Protein AF-A0A4Z0PFF0-F1 (afdb_monomer_lite)

Sequence (48 aa):
MFADAHKRKFDFVFFWSLDRFSREGALATLTYLNQLESCGVSYKSYTE

pLDDT: mean 77.52, std 8.43, range [50.69, 87.44]

Structure (mmCIF, N/CA/C/O backbone):
data_AF-A0A4Z0PFF0-F1
#
_entry.id   AF-A0A4Z0PFF0-F1
#
loop_
_atom_site.group_PDB
_atom_site.id
_atom_site.type_symbol
_atom_site.label_atom_id
_atom_site.label_alt_id
_atom_site.label_comp_id
_atom_site.label_asym_id
_atom_site.label_entity_id
_atom_site.label_seq_id
_atom_site.pdbx_PDB_ins_code
_atom_site.Cartn_x
_atom_site.Cartn_y
_atom_site.Cartn_z
_atom_site.occupancy
_atom_site.B_iso_or_equiv
_atom_site.auth_seq_id
_atom_site.auth_comp_id
_atom_site.auth_asym_id
_atom_site.auth_atom_id
_atom_site.pdbx_PDB_model_num
ATOM 1 N N . MET A 1 1 ? -10.726 0.307 -3.533 1.00 65.06 1 MET A N 1
ATOM 2 C CA . MET A 1 1 ? -9.300 0.157 -3.153 1.00 65.06 1 MET A CA 1
ATOM 3 C C . MET A 1 1 ? -8.913 1.127 -2.039 1.00 65.06 1 MET A C 1
ATOM 5 O O . MET A 1 1 ? -8.780 0.665 -0.920 1.00 65.06 1 MET A O 1
ATOM 9 N N . PHE A 1 2 ? -8.854 2.448 -2.259 1.00 66.69 2 PHE A N 1
ATOM 10 C CA . PHE A 1 2 ? -8.541 3.411 -1.180 1.00 66.69 2 PHE A CA 1
ATOM 11 C C . PHE A 1 2 ? -9.582 3.469 -0.051 1.00 66.69 2 PHE A C 1
ATOM 13 O O . PHE A 1 2 ? -9.225 3.520 1.118 1.00 66.69 2 PHE A O 1
ATOM 20 N N . ALA A 1 3 ? -10.878 3.407 -0.374 1.00 72.56 3 ALA A N 1
ATOM 21 C CA . ALA A 1 3 ? -11.935 3.402 0.643 1.00 72.56 3 ALA A CA 1
ATOM 22 C C . ALA A 1 3 ? -11.903 2.144 1.535 1.00 72.56 3 ALA A C 1
ATOM 24 O O . ALA A 1 3 ? -12.252 2.199 2.709 1.00 72.56 3 ALA A O 1
ATOM 25 N N . ASP A 1 4 ? -11.474 1.009 0.984 1.00 73.88 4 ASP A N 1
ATOM 26 C CA . ASP A 1 4 ? -11.315 -0.245 1.719 1.00 73.88 4 ASP A CA 1
ATOM 27 C C . ASP A 1 4 ? -9.994 -0.284 2.508 1.00 73.88 4 ASP A C 1
ATOM 29 O O . ASP A 1 4 ? -9.986 -0.818 3.614 1.00 73.88 4 ASP A O 1
ATOM 33 N N . ALA A 1 5 ? -8.926 0.350 1.999 1.00 76.06 5 ALA A N 1
ATOM 34 C CA . ALA A 1 5 ? -7.688 0.615 2.739 1.00 76.06 5 ALA A CA 1
ATOM 35 C C . ALA A 1 5 ? -7.958 1.486 3.973 1.00 76.06 5 ALA A C 1
ATOM 37 O O . ALA A 1 5 ? -7.546 1.149 5.076 1.00 76.06 5 ALA A O 1
ATOM 38 N N . HIS A 1 6 ? -8.751 2.549 3.817 1.00 74.50 6 HIS A N 1
ATOM 39 C CA . HIS A 1 6 ? -9.151 3.410 4.931 1.00 74.50 6 HIS A CA 1
ATOM 40 C C . HIS A 1 6 ? -10.067 2.678 5.929 1.00 74.50 6 HIS A C 1
ATOM 42 O O . HIS A 1 6 ? -9.970 2.871 7.136 1.00 74.50 6 HIS A O 1
ATOM 48 N N . LYS A 1 7 ? -10.917 1.762 5.445 1.00 80.88 7 LYS A N 1
ATOM 49 C CA . LYS A 1 7 ? -11.680 0.827 6.294 1.00 80.88 7 LYS A CA 1
ATOM 50 C C . LYS A 1 7 ? -10.837 -0.331 6.836 1.00 80.88 7 LYS A C 1
ATOM 52 O O . LYS A 1 7 ? -11.397 -1.231 7.459 1.00 80.88 7 LYS A O 1
ATOM 57 N N . ARG A 1 8 ? -9.523 -0.323 6.588 1.00 72.56 8 ARG A N 1
ATOM 58 C CA . ARG A 1 8 ? -8.558 -1.314 7.062 1.00 72.56 8 ARG A CA 1
ATOM 59 C C . ARG A 1 8 ? -8.919 -2.757 6.702 1.00 72.56 8 ARG A C 1
ATOM 61 O O . ARG A 1 8 ? -8.585 -3.697 7.415 1.00 72.56 8 ARG A O 1
ATOM 68 N N . LYS A 1 9 ? -9.608 -2.949 5.573 1.00 79.69 9 LYS A N 1
ATOM 69 C CA . LYS A 1 9 ? -9.946 -4.290 5.069 1.00 79.69 9 LYS A CA 1
ATOM 70 C C . LYS A 1 9 ? -8.722 -5.058 4.578 1.00 79.69 9 LYS A C 1
ATOM 72 O O . LYS A 1 9 ? -8.788 -6.272 4.417 1.00 79.69 9 LYS A O 1
ATOM 77 N N . PHE A 1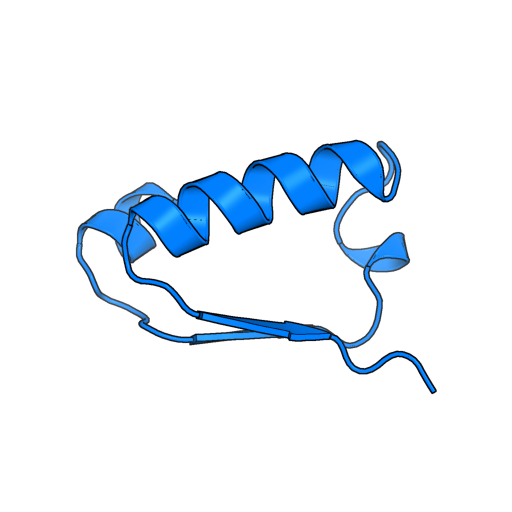 10 ? -7.638 -4.348 4.304 1.00 78.06 10 PHE A N 1
ATOM 78 C CA . PHE A 1 10 ? -6.357 -4.903 3.913 1.00 78.06 10 PHE A CA 1
ATOM 79 C C . PHE A 1 10 ? -5.258 -3.967 4.397 1.00 78.06 10 PHE A C 1
ATOM 81 O O . PHE A 1 10 ? -5.323 -2.763 4.172 1.00 78.06 10 PHE A O 1
ATOM 88 N N . ASP A 1 11 ? -4.266 -4.550 5.057 1.00 81.81 11 ASP A N 1
ATOM 89 C CA . ASP A 1 11 ? -3.107 -3.854 5.628 1.00 81.81 11 ASP A CA 1
ATOM 90 C C . ASP A 1 11 ? -1.866 -4.024 4.721 1.00 81.81 11 ASP A C 1
ATOM 92 O O . ASP A 1 11 ? -0.830 -3.411 4.953 1.00 81.81 11 ASP A O 1
ATOM 96 N N .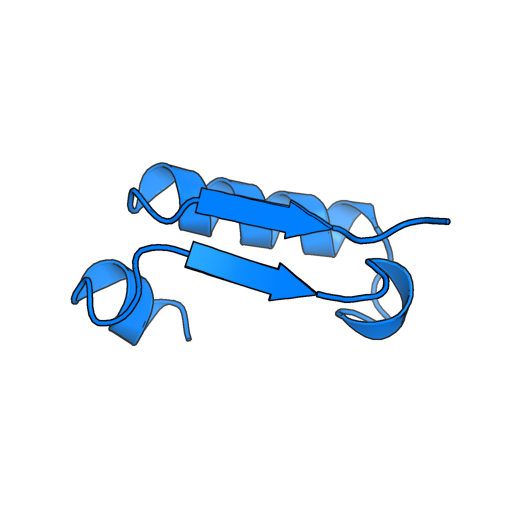 PHE A 1 12 ? -1.964 -4.845 3.660 1.00 83.38 12 PHE A N 1
ATOM 97 C CA . PHE A 1 12 ? -0.848 -5.157 2.769 1.00 83.38 12 PHE A CA 1
ATOM 98 C C . PHE A 1 12 ? -1.259 -5.327 1.299 1.00 83.38 12 PHE A C 1
ATOM 100 O O . PHE A 1 12 ? -2.232 -6.024 1.001 1.00 83.38 12 PHE A O 1
ATOM 107 N N . VAL A 1 13 ? -0.486 -4.746 0.374 1.00 82.88 13 VAL A N 1
ATOM 108 C CA . VAL A 1 13 ? -0.666 -4.899 -1.082 1.00 82.88 13 VAL A CA 1
ATOM 109 C C . VAL A 1 13 ? 0.603 -5.461 -1.723 1.00 82.88 13 VAL A C 1
ATOM 111 O O . VAL A 1 13 ? 1.682 -4.885 -1.606 1.00 82.88 13 VAL A O 1
ATOM 114 N N . PHE A 1 14 ? 0.473 -6.573 -2.445 1.00 84.62 14 PHE A N 1
ATOM 115 C CA . PHE A 1 14 ? 1.575 -7.193 -3.178 1.00 84.62 14 PHE A CA 1
ATOM 116 C C . PHE A 1 14 ? 1.342 -7.078 -4.680 1.00 84.62 14 PHE A C 1
ATOM 118 O O . PHE A 1 14 ? 0.256 -7.408 -5.161 1.00 84.62 14 PHE A O 1
ATOM 125 N N . PHE A 1 15 ? 2.349 -6.629 -5.424 1.00 80.38 15 PHE A N 1
ATOM 126 C CA . PHE A 1 15 ? 2.253 -6.526 -6.877 1.00 80.38 15 PHE A CA 1
ATOM 127 C C . PHE A 1 15 ? 3.566 -6.906 -7.565 1.00 80.38 15 PHE A C 1
A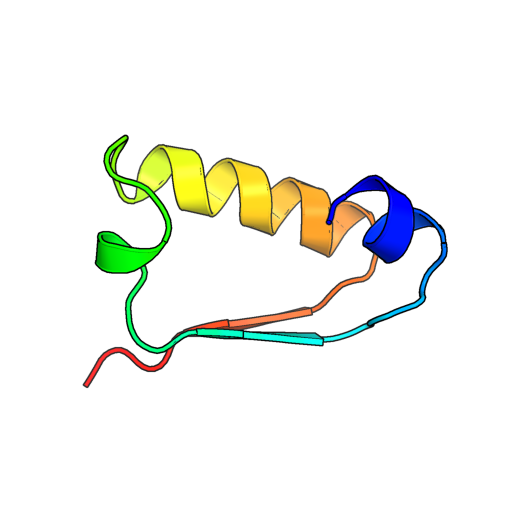TOM 129 O O . PHE A 1 15 ? 4.658 -6.631 -7.072 1.00 80.38 15 PHE A O 1
ATOM 136 N N . TRP A 1 16 ? 3.437 -7.546 -8.730 1.00 76.06 16 TRP A N 1
ATOM 137 C CA . TRP A 1 16 ? 4.567 -8.093 -9.484 1.00 76.06 16 TRP A CA 1
ATOM 138 C C . TRP A 1 16 ? 5.393 -7.009 -10.175 1.00 76.06 16 TRP A C 1
ATOM 140 O O . TRP A 1 16 ? 6.609 -7.055 -10.192 1.00 76.06 16 TRP A O 1
ATOM 150 N N . SER A 1 17 ? 4.772 -5.981 -10.746 1.00 73.62 17 SER A N 1
ATOM 151 C CA . SER A 1 17 ? 5.533 -4.898 -11.376 1.00 73.62 17 SER A CA 1
ATOM 152 C C . SER A 1 17 ? 4.792 -3.584 -11.268 1.00 73.62 17 SER A C 1
ATOM 154 O O . SER A 1 17 ? 3.595 -3.512 -11.549 1.00 73.62 17 SER A O 1
ATOM 156 N N . LEU A 1 18 ? 5.529 -2.537 -10.898 1.00 74.38 18 LEU A N 1
ATOM 157 C CA . LEU A 1 18 ? 5.018 -1.169 -10.794 1.00 74.38 18 LEU A CA 1
ATOM 158 C C . LEU A 1 18 ? 4.504 -0.653 -12.155 1.00 74.38 18 LEU A C 1
ATOM 160 O O . LEU A 1 18 ? 3.534 0.097 -12.208 1.00 74.38 18 LEU A O 1
ATOM 164 N N . ASP A 1 19 ? 5.124 -1.127 -13.241 1.00 70.00 19 ASP A N 1
ATOM 165 C CA . ASP A 1 19 ? 4.786 -0.837 -14.642 1.00 70.00 19 ASP A CA 1
ATOM 166 C C . ASP A 1 19 ? 3.377 -1.310 -15.043 1.00 70.00 19 ASP A C 1
ATOM 168 O O . ASP A 1 19 ? 2.647 -0.621 -15.750 1.00 70.00 19 ASP A O 1
ATOM 172 N N 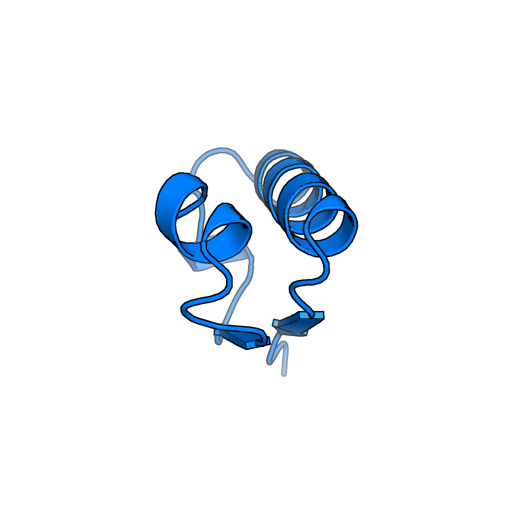. ARG A 1 20 ? 2.945 -2.468 -14.533 1.00 65.19 20 ARG A N 1
ATOM 173 C CA . ARG A 1 20 ? 1.626 -3.039 -14.851 1.00 65.19 20 ARG A CA 1
ATOM 174 C C . ARG A 1 20 ? 0.507 -2.464 -13.988 1.00 65.19 20 ARG A C 1
ATOM 176 O O . ARG A 1 20 ? -0.661 -2.672 -14.306 1.00 65.19 20 ARG A O 1
ATOM 183 N N . PHE A 1 21 ? 0.856 -1.775 -12.903 1.00 67.06 21 PHE A N 1
ATOM 184 C CA . PHE A 1 21 ? -0.115 -1.227 -11.962 1.00 67.06 21 PHE A CA 1
ATOM 185 C C . PHE A 1 21 ? -0.781 0.046 -12.500 1.00 67.06 21 PHE A C 1
ATOM 187 O O . PHE A 1 21 ? -1.990 0.200 -12.352 1.00 67.06 21 PHE A O 1
ATOM 194 N N . SER A 1 22 ? -0.025 0.903 -13.197 1.00 60.47 22 SER A N 1
ATOM 195 C CA . SER A 1 22 ? -0.557 2.098 -13.858 1.00 60.47 22 SER A CA 1
ATOM 196 C C . SER A 1 22 ? 0.168 2.396 -15.164 1.00 60.47 22 SER A C 1
ATOM 198 O O . SER A 1 22 ? 1.384 2.559 -15.197 1.00 60.47 22 SER A O 1
ATOM 200 N N . ARG A 1 23 ? -0.609 2.603 -16.234 1.00 70.31 23 ARG A N 1
ATOM 201 C CA . ARG A 1 23 ? -0.116 3.099 -17.536 1.00 70.31 23 ARG A CA 1
ATOM 202 C C . ARG A 1 23 ? 0.321 4.571 -17.506 1.00 70.31 23 ARG A C 1
ATOM 204 O O . ARG A 1 23 ? 0.825 5.072 -18.502 1.00 70.31 23 ARG A O 1
ATOM 211 N N . GLU A 1 24 ? 0.109 5.251 -16.381 1.00 74.75 24 GLU A N 1
ATOM 212 C CA . GLU A 1 24 ? 0.501 6.645 -16.136 1.00 74.75 24 GLU A CA 1
ATOM 213 C C . GLU A 1 24 ? 1.969 6.786 -15.686 1.00 74.75 24 GLU A C 1
ATOM 215 O O . GLU A 1 24 ? 2.490 7.897 -15.618 1.00 74.75 24 GLU A O 1
ATOM 220 N N . GLY A 1 25 ? 2.658 5.670 -15.416 1.00 74.81 25 GLY A N 1
ATOM 221 C CA . GLY A 1 25 ? 4.073 5.641 -15.044 1.00 74.81 25 GLY A CA 1
ATOM 222 C C . GLY A 1 25 ? 4.326 5.447 -13.546 1.00 74.81 25 GLY A C 1
ATOM 223 O O . GLY A 1 25 ? 3.443 5.602 -12.702 1.00 74.81 25 GLY A O 1
ATOM 224 N N . ALA A 1 26 ? 5.575 5.106 -13.212 1.00 78.19 26 ALA A N 1
ATOM 225 C CA . ALA A 1 26 ? 6.009 4.747 -11.857 1.00 78.19 26 ALA A CA 1
ATOM 226 C C . ALA A 1 26 ? 5.704 5.822 -10.797 1.00 78.19 26 ALA A C 1
ATOM 228 O O . ALA A 1 26 ? 5.398 5.494 -9.653 1.00 78.19 26 ALA A O 1
ATOM 229 N N . LEU A 1 27 ? 5.759 7.100 -11.183 1.00 81.06 27 LEU A N 1
ATOM 230 C CA . LEU A 1 27 ? 5.527 8.244 -10.300 1.00 81.06 27 LEU A CA 1
ATOM 231 C C . LEU A 1 27 ? 4.078 8.307 -9.798 1.00 81.06 27 LEU A C 1
ATOM 233 O O . LEU A 1 27 ? 3.858 8.450 -8.598 1.00 81.06 27 LEU A O 1
ATOM 237 N N . ALA A 1 28 ? 3.102 8.121 -10.692 1.00 82.81 28 ALA A N 1
ATOM 238 C CA . ALA A 1 28 ? 1.690 8.067 -10.319 1.00 82.81 28 ALA A CA 1
ATOM 239 C C . ALA A 1 28 ? 1.425 6.897 -9.359 1.00 82.81 28 ALA A C 1
ATOM 241 O O . ALA A 1 28 ? 0.755 7.059 -8.339 1.00 82.81 28 ALA A O 1
ATOM 242 N N . THR A 1 29 ? 2.025 5.731 -9.631 1.00 82.38 29 THR A N 1
ATOM 243 C CA . THR A 1 29 ? 1.937 4.575 -8.731 1.00 82.38 29 THR A CA 1
ATOM 244 C C . THR A 1 29 ? 2.526 4.879 -7.355 1.00 82.38 29 THR A C 1
ATOM 246 O O . THR A 1 29 ? 1.893 4.572 -6.350 1.00 82.38 29 THR A O 1
ATOM 249 N N . LEU A 1 30 ? 3.688 5.532 -7.279 1.00 82.56 30 LEU A N 1
ATOM 250 C CA . LEU A 1 30 ? 4.292 5.941 -6.006 1.00 82.56 30 LEU A CA 1
ATOM 251 C C . LEU A 1 30 ? 3.382 6.883 -5.206 1.00 82.56 30 LEU A C 1
ATOM 253 O O . LEU A 1 30 ? 3.261 6.707 -3.996 1.00 82.56 30 LEU A O 1
ATOM 257 N N . THR A 1 31 ? 2.696 7.830 -5.852 1.00 86.38 31 THR A N 1
ATOM 258 C CA . THR A 1 31 ? 1.720 8.708 -5.180 1.00 86.38 31 THR A CA 1
ATOM 259 C C . THR A 1 31 ? 0.568 7.910 -4.567 1.00 86.38 31 THR A C 1
ATOM 261 O O . THR A 1 31 ? 0.223 8.113 -3.401 1.00 86.38 31 THR A O 1
ATOM 264 N N . TYR A 1 32 ? 0.014 6.951 -5.311 1.00 83.31 32 TYR A N 1
ATOM 265 C CA . TYR A 1 32 ? -1.037 6.064 -4.810 1.00 83.31 32 TYR A CA 1
ATOM 266 C C . TYR A 1 32 ? -0.565 5.203 -3.635 1.00 83.31 32 TYR A C 1
ATOM 268 O O . TYR A 1 32 ? -1.277 5.056 -2.642 1.00 83.31 32 TYR A O 1
ATOM 276 N N . LEU A 1 33 ? 0.650 4.669 -3.721 1.00 84.56 33 LEU A N 1
ATOM 277 C CA . LEU A 1 33 ? 1.261 3.882 -2.657 1.00 84.56 33 LEU A CA 1
ATOM 278 C C . LEU A 1 33 ? 1.532 4.724 -1.405 1.00 84.56 33 LEU A C 1
ATOM 280 O O . LEU A 1 33 ? 1.291 4.256 -0.299 1.00 84.56 33 LEU A O 1
ATOM 284 N N . ASN A 1 34 ? 1.941 5.982 -1.566 1.00 86.44 34 ASN A N 1
ATOM 285 C CA . ASN A 1 34 ? 2.145 6.909 -0.454 1.00 86.44 34 ASN A CA 1
ATOM 286 C C . ASN A 1 34 ? 0.823 7.250 0.265 1.00 86.44 34 ASN A C 1
ATOM 288 O O . ASN A 1 34 ? 0.766 7.289 1.495 1.00 86.44 34 ASN A O 1
ATOM 292 N N . GLN A 1 35 ? -0.274 7.407 -0.487 1.00 86.62 35 GLN A N 1
ATOM 293 C CA . GLN A 1 35 ? -1.616 7.551 0.092 1.00 86.62 35 GLN A CA 1
ATOM 294 C C . GLN A 1 35 ? -2.069 6.299 0.852 1.00 86.62 35 GLN A C 1
ATOM 296 O O . GLN A 1 35 ? -2.718 6.420 1.891 1.00 86.62 35 GLN A O 1
ATOM 301 N N . LEU A 1 36 ? -1.749 5.107 0.340 1.00 84.38 36 LEU A N 1
ATOM 302 C CA . LEU A 1 36 ? -2.035 3.841 1.019 1.00 84.38 36 LEU A CA 1
ATOM 303 C C . LEU A 1 36 ? -1.220 3.711 2.311 1.00 84.38 36 LEU A C 1
ATOM 305 O O . LEU A 1 36 ? -1.795 3.389 3.349 1.00 84.38 36 LEU A O 1
ATOM 309 N N . GLU A 1 37 ? 0.067 4.057 2.284 1.00 85.19 37 GLU A N 1
ATOM 310 C CA . GLU A 1 37 ? 0.925 4.070 3.474 1.00 85.19 37 GLU A CA 1
ATOM 311 C C . GLU A 1 37 ? 0.436 5.060 4.535 1.00 85.19 37 GLU A C 1
ATOM 313 O O . GLU A 1 37 ? 0.362 4.716 5.711 1.00 85.19 37 GLU A O 1
ATOM 318 N N . SER A 1 38 ? -0.018 6.250 4.126 1.00 85.56 38 SER A N 1
ATOM 319 C CA . SER A 1 38 ? -0.655 7.213 5.041 1.00 85.56 38 SER A CA 1
ATOM 320 C C . SER A 1 38 ? -1.933 6.666 5.688 1.00 85.56 38 SER A C 1
ATOM 322 O O . SER A 1 38 ? -2.319 7.104 6.769 1.00 85.56 38 SER A O 1
ATOM 324 N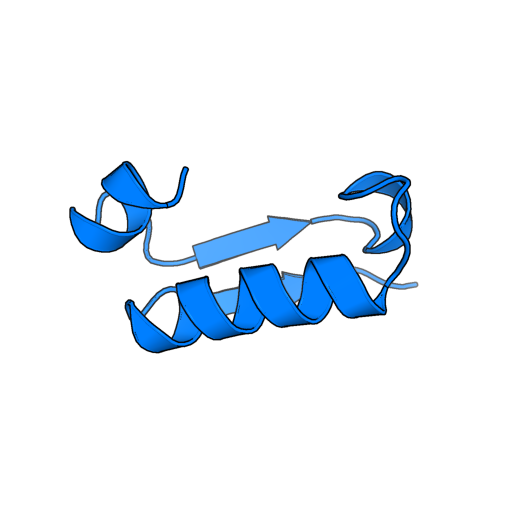 N . CYS A 1 39 ? -2.588 5.693 5.049 1.00 83.25 39 CYS A N 1
ATOM 325 C CA . CYS A 1 39 ? -3.730 4.972 5.614 1.00 83.25 39 CYS A CA 1
ATOM 326 C C . CYS A 1 39 ? -3.315 3.757 6.472 1.00 83.25 39 CYS A C 1
ATOM 328 O O . CYS A 1 39 ? -4.187 3.035 6.952 1.00 83.25 39 CYS A O 1
ATOM 330 N N . GLY A 1 40 ? -2.014 3.518 6.667 1.00 86.38 40 GLY A N 1
ATOM 331 C CA . GLY A 1 40 ? -1.466 2.368 7.390 1.00 86.38 40 GLY A CA 1
ATOM 332 C C . GLY A 1 40 ? -1.370 1.086 6.562 1.00 86.38 40 GLY A C 1
ATOM 333 O O . GLY A 1 40 ? -1.203 0.015 7.133 1.00 86.38 40 GLY A O 1
ATOM 334 N N . VAL A 1 41 ? -1.488 1.171 5.234 1.00 87.44 41 VAL A N 1
ATOM 335 C CA . VAL A 1 41 ? -1.408 0.012 4.339 1.00 87.44 41 VAL A CA 1
ATOM 336 C C . VAL A 1 41 ? -0.002 -0.099 3.764 1.00 87.44 41 VAL A C 1
ATOM 338 O O . VAL A 1 41 ? 0.432 0.734 2.970 1.00 87.44 41 VAL A O 1
ATOM 341 N N . SER A 1 42 ? 0.699 -1.162 4.143 1.00 86.06 42 SER A N 1
ATOM 342 C CA . SER A 1 42 ? 2.022 -1.494 3.616 1.00 86.06 42 SER A CA 1
ATOM 343 C C . SER A 1 42 ? 1.929 -2.090 2.212 1.00 86.06 42 SER A C 1
ATOM 345 O O . SER A 1 42 ? 0.910 -2.652 1.808 1.00 86.06 42 SER A O 1
ATOM 347 N N . TYR A 1 43 ? 3.010 -2.015 1.445 1.00 84.62 43 TYR A N 1
ATOM 348 C CA . TYR A 1 43 ? 3.053 -2.623 0.120 1.00 84.62 43 TYR A CA 1
ATOM 349 C C . TYR A 1 43 ? 4.423 -3.205 -0.199 1.00 84.62 43 TYR A C 1
ATOM 351 O O . TYR A 1 43 ? 5.435 -2.823 0.389 1.00 84.62 43 TYR A O 1
ATOM 359 N N . LYS A 1 44 ? 4.460 -4.144 -1.146 1.00 84.50 44 LYS A N 1
ATOM 360 C CA . LYS A 1 44 ? 5.707 -4.753 -1.609 1.00 84.50 44 LYS A CA 1
ATOM 361 C C . LYS A 1 44 ? 5.641 -5.052 -3.101 1.00 84.50 44 LYS A C 1
ATOM 363 O O . LYS A 1 44 ? 4.708 -5.698 -3.581 1.00 84.50 44 LYS A O 1
ATOM 368 N N . SER A 1 45 ? 6.648 -4.558 -3.810 1.00 82.38 45 SER A N 1
ATOM 369 C CA . SER A 1 45 ? 6.849 -4.758 -5.241 1.00 82.38 45 SER A CA 1
ATOM 370 C C . SER A 1 45 ? 7.827 -5.903 -5.485 1.00 82.38 45 SER A C 1
ATOM 372 O O .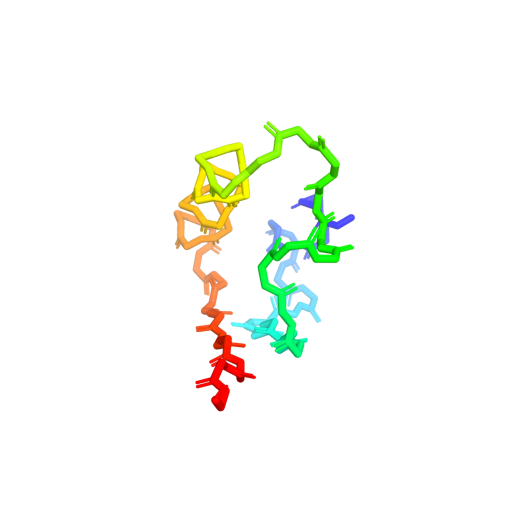 SER A 1 45 ? 8.886 -5.941 -4.859 1.00 82.38 45 SER A O 1
ATOM 374 N N . TYR A 1 46 ? 7.503 -6.808 -6.406 1.00 69.75 46 TYR A N 1
ATOM 375 C CA . TYR A 1 46 ? 8.386 -7.904 -6.814 1.00 69.75 46 TYR A CA 1
ATOM 376 C C . TYR A 1 46 ? 9.100 -7.579 -8.132 1.00 69.75 46 TYR A C 1
ATOM 378 O O . TYR A 1 46 ? 8.833 -8.169 -9.168 1.00 69.75 46 TYR A O 1
ATOM 386 N N . THR A 1 47 ? 9.977 -6.578 -8.117 1.00 56.69 47 THR A N 1
ATOM 387 C CA . THR A 1 47 ? 10.851 -6.281 -9.261 1.00 56.69 47 THR A CA 1
ATOM 388 C C . THR A 1 47 ? 12.070 -7.200 -9.217 1.00 56.69 47 THR A C 1
ATOM 390 O O . THR A 1 47 ? 12.966 -6.960 -8.409 1.00 56.69 47 THR A O 1
ATOM 393 N N . GLU A 1 48 ? 12.053 -8.253 -10.036 1.00 50.69 48 GLU A N 1
ATOM 394 C CA . GLU A 1 48 ? 13.203 -9.120 -10.356 1.00 50.69 48 GLU A CA 1
ATOM 395 C C . GLU A 1 48 ? 14.037 -8.523 -11.499 1.00 50.69 48 GLU A C 1
ATOM 397 O O . GLU A 1 48 ? 13.422 -7.965 -12.441 1.00 50.69 48 GLU A O 1
#

Secondary structure (DSSP, 8-state):
-HHHHHTTS-SEEEES-HHHH-TT-HHHHHHHHHHHHHTT-EEEE---

Organism: NCBI:txid877208

Foldseek 3Di:
DLVVLLVVVAQEEEDADCCVVDVVDNVVSVVVQVSSVVSNRYYDYNDD

InterPro domains:
  IPR036162 Resolvase-like, N-terminal catalytic domain superfamily [G3DSA:3.40.50.1390] (1-48)
  IPR036162 Resolvase-like, N-terminal catalytic domain superfamily [SSF53041] (2-47)

Radius of gyration: 10.57 Å; chains: 1; bounding box: 25×18×25 Å